Protein AF-G8R2G4-F1 (afdb_monomer_lite)

Organism: Owenweeksia hongkongensis (strain DSM 17368 / CIP 108786 / JCM 12287 / NRRL B-23963 / UST20020801) (NCBI:txid926562)

Foldseek 3Di:
DVLVVVVVPDDPVVVLVVLLVCLLPPLLDQCLSQLVVLVVDPCSVVSLVVSLVSSLVSLVNLLQQLLVQLVPPVSVVVCCVPPVVVLVCCVVCVLVVLLCCLQDSHNNSVSSSSCSNSCPPPVSSSVSNCSNSVNSVVSSVVVVVVD

InterPro domains:
  IPR032816 VTT domain [PF09335] (33-144)
  IPR051311 DedA domain-containing protein [PTHR42709] (7-145)

Radius of gyration: 16.68 Å; chains: 1; bounding box: 41×30×48 Å

Secondary structure (DSSP, 8-state):
-HHHHHHTTS-HHHHHHHHHHHHHHT--S-HHHHHHHHTTSSSHHHHHHHHHHHHHHHHHHHHHHHHHHHHSHHHHHHHHHHSHHHHHHHHHHHHHHHHHHHHSSS-HHHHHHHHHHTT--HHHHHHHHTHHHHHHHHHHHHHHHH-

Structure (mmCIF, N/CA/C/O backbone):
data_AF-G8R2G4-F1
#
_entry.id   AF-G8R2G4-F1
#
loop_
_atom_site.group_PDB
_atom_site.id
_atom_site.type_symbol
_atom_site.label_atom_id
_atom_site.label_alt_id
_atom_site.label_comp_id
_atom_site.label_asym_id
_atom_site.label_entity_id
_atom_site.label_seq_id
_atom_site.pdbx_PDB_ins_code
_atom_site.Cartn_x
_atom_site.Cartn_y
_atom_site.Cartn_z
_atom_site.occupancy
_atom_site.B_iso_or_equiv
_atom_site.auth_seq_id
_atom_site.auth_comp_id
_atom_site.auth_asym_id
_atom_site.auth_atom_id
_atom_site.pdbx_PDB_model_num
ATOM 1 N N . MET A 1 1 ? 24.972 -7.034 -9.307 1.00 47.72 1 MET A N 1
ATOM 2 C CA . MET A 1 1 ? 25.684 -8.315 -9.538 1.00 47.72 1 MET A CA 1
ATOM 3 C C . MET A 1 1 ? 25.051 -9.497 -8.797 1.00 47.72 1 MET A C 1
ATOM 5 O O . MET A 1 1 ? 24.815 -10.505 -9.439 1.00 47.72 1 MET A O 1
ATOM 9 N N . MET A 1 2 ? 24.723 -9.410 -7.496 1.00 43.47 2 MET A N 1
ATOM 10 C CA . MET A 1 2 ? 24.032 -10.513 -6.786 1.00 43.47 2 MET A CA 1
ATOM 11 C C . MET A 1 2 ? 22.518 -10.596 -7.085 1.00 43.47 2 MET A C 1
ATOM 13 O O . MET A 1 2 ? 21.934 -11.670 -7.015 1.00 43.47 2 MET A O 1
ATOM 17 N N . GLU A 1 3 ? 21.894 -9.478 -7.471 1.00 50.91 3 GLU A N 1
ATOM 18 C CA . GLU A 1 3 ? 20.448 -9.385 -7.729 1.00 50.91 3 GLU A CA 1
ATOM 19 C C . GLU A 1 3 ? 20.024 -10.012 -9.069 1.00 50.91 3 GLU A C 1
ATOM 21 O O . GLU A 1 3 ? 19.048 -10.754 -9.116 1.00 50.91 3 GLU A O 1
ATOM 26 N N . GLU A 1 4 ? 20.794 -9.815 -10.145 1.00 52.09 4 GLU A N 1
ATOM 27 C CA . GLU A 1 4 ? 20.528 -10.438 -11.456 1.00 52.09 4 GLU A CA 1
ATOM 28 C C . GLU A 1 4 ? 20.604 -11.972 -11.418 1.00 52.09 4 GLU A C 1
ATOM 30 O O . GLU A 1 4 ? 19.901 -12.639 -12.173 1.00 52.09 4 GLU A O 1
ATOM 35 N N . LEU A 1 5 ? 21.405 -12.538 -10.506 1.00 53.16 5 LEU A N 1
ATOM 36 C CA . LEU A 1 5 ? 21.564 -13.986 -10.346 1.00 53.16 5 LEU A CA 1
ATOM 37 C C . LEU A 1 5 ? 20.332 -14.654 -9.706 1.00 53.16 5 LEU A C 1
ATOM 39 O O . LEU A 1 5 ? 20.060 -15.824 -9.954 1.00 53.16 5 LEU A O 1
ATOM 43 N N . ILE A 1 6 ? 19.580 -13.922 -8.877 1.00 59.06 6 ILE A N 1
ATOM 44 C CA . ILE A 1 6 ? 18.365 -14.436 -8.225 1.00 59.06 6 ILE A CA 1
ATOM 45 C C . ILE A 1 6 ? 17.198 -14.433 -9.219 1.00 59.06 6 ILE A C 1
ATOM 47 O O . ILE A 1 6 ? 16.425 -15.389 -9.283 1.00 59.06 6 ILE A O 1
ATOM 51 N N . PHE A 1 7 ? 17.080 -13.377 -10.028 1.00 56.66 7 PHE A N 1
ATOM 52 C CA . PHE A 1 7 ? 15.974 -13.220 -10.974 1.00 56.66 7 PHE A CA 1
ATOM 53 C C . PHE A 1 7 ? 16.128 -14.038 -12.263 1.00 56.66 7 PHE A C 1
ATOM 55 O O . PHE A 1 7 ? 15.130 -14.273 -12.939 1.00 56.66 7 PHE A O 1
ATOM 62 N N . SER A 1 8 ? 17.334 -14.505 -12.600 1.00 57.12 8 SER A N 1
ATOM 63 C CA . SER A 1 8 ? 17.581 -15.324 -13.797 1.00 57.12 8 SER A CA 1
ATOM 64 C C . SER A 1 8 ? 17.136 -16.786 -13.658 1.00 57.12 8 SER A C 1
ATOM 66 O O . SER A 1 8 ? 16.881 -17.444 -14.665 1.00 57.12 8 SER A O 1
ATOM 68 N N . HIS A 1 9 ? 17.015 -17.297 -12.427 1.00 61.81 9 HIS A N 1
ATOM 69 C CA . HIS A 1 9 ? 16.666 -18.698 -12.153 1.00 61.81 9 HIS A CA 1
ATOM 70 C C . HIS A 1 9 ? 15.243 -18.904 -11.616 1.00 61.81 9 HIS A C 1
ATOM 72 O O . HIS A 1 9 ? 14.779 -20.043 -11.541 1.00 61.81 9 HIS A O 1
ATOM 78 N N . LEU A 1 10 ? 14.535 -17.832 -11.249 1.00 67.88 10 LEU A N 1
ATOM 79 C CA . LEU A 1 10 ? 13.171 -17.916 -10.728 1.00 67.88 10 LEU A CA 1
ATOM 80 C C . LEU A 1 10 ? 12.153 -17.641 -11.839 1.00 67.88 10 LEU A C 1
ATOM 82 O O . LEU A 1 10 ? 12.310 -16.689 -12.603 1.00 67.88 10 LEU A O 1
ATOM 86 N N . PRO A 1 11 ? 11.068 -18.425 -11.931 1.00 78.31 11 PRO A N 1
ATOM 87 C CA . PRO A 1 11 ? 10.045 -18.162 -12.923 1.00 78.31 11 PRO A CA 1
ATOM 88 C C . PRO A 1 11 ? 9.279 -16.873 -12.580 1.00 78.31 11 PRO A C 1
ATOM 90 O O . PRO A 1 11 ? 8.961 -16.611 -11.420 1.00 78.31 11 PRO A O 1
ATOM 93 N N . ASN A 1 12 ? 8.931 -16.081 -13.598 1.00 76.38 12 ASN A N 1
ATOM 94 C CA . ASN A 1 12 ? 8.344 -14.738 -13.449 1.00 76.38 12 ASN A CA 1
ATOM 95 C C . ASN A 1 12 ? 7.121 -14.675 -12.511 1.00 76.38 12 ASN A C 1
ATOM 97 O O . ASN A 1 12 ? 6.953 -13.709 -11.770 1.00 76.38 12 ASN A O 1
ATOM 101 N N . TRP A 1 13 ? 6.275 -15.711 -12.503 1.00 75.00 13 TRP A N 1
ATOM 102 C CA . TRP A 1 13 ? 5.102 -15.787 -11.623 1.00 75.00 13 TRP A CA 1
ATOM 103 C C . TRP A 1 13 ? 5.472 -15.892 -10.140 1.00 75.00 13 TRP A C 1
ATOM 105 O O . TRP A 1 13 ? 4.751 -15.373 -9.291 1.00 75.00 13 TRP A O 1
ATOM 115 N N . LEU A 1 14 ? 6.607 -16.515 -9.821 1.00 77.19 14 LEU A N 1
ATOM 116 C CA . LEU A 1 14 ? 7.094 -16.656 -8.455 1.00 77.19 14 LEU A CA 1
ATOM 117 C C . LEU A 1 14 ? 7.638 -15.323 -7.931 1.00 77.19 14 LEU A C 1
ATOM 119 O O . LEU A 1 14 ? 7.407 -15.001 -6.774 1.00 77.19 14 LEU A O 1
ATOM 123 N N . ILE A 1 15 ? 8.271 -14.515 -8.787 1.00 76.75 15 ILE A N 1
ATOM 124 C CA . ILE A 1 15 ? 8.745 -13.159 -8.449 1.00 76.75 15 ILE A CA 1
ATOM 125 C C . ILE A 1 15 ? 7.557 -12.235 -8.142 1.00 76.75 15 ILE A C 1
ATOM 127 O O . ILE A 1 15 ? 7.548 -11.517 -7.143 1.00 76.75 15 ILE A O 1
ATOM 131 N N . VAL A 1 16 ? 6.505 -12.284 -8.962 1.00 73.62 16 VAL A N 1
ATOM 132 C CA . VAL A 1 16 ? 5.272 -11.532 -8.677 1.00 73.62 16 VAL A CA 1
ATOM 133 C C . VAL A 1 16 ? 4.572 -12.081 -7.429 1.00 73.62 16 VAL A C 1
ATOM 135 O O . VAL A 1 16 ? 4.040 -11.307 -6.633 1.00 73.62 16 VAL A O 1
ATOM 138 N N . GLY A 1 17 ? 4.604 -13.399 -7.221 1.00 75.56 17 GLY A N 1
ATOM 139 C CA . GLY A 1 17 ? 4.050 -14.058 -6.041 1.00 75.56 17 GLY A CA 1
ATOM 140 C C . GLY A 1 17 ? 4.760 -13.674 -4.741 1.00 75.56 17 GLY A C 1
ATOM 141 O O . GLY A 1 17 ? 4.094 -13.421 -3.741 1.00 75.56 17 GLY A O 1
ATOM 142 N N . THR A 1 18 ? 6.088 -13.565 -4.736 1.00 73.31 18 THR A N 1
ATOM 143 C CA . THR A 1 18 ? 6.858 -13.150 -3.552 1.00 73.31 18 THR A CA 1
ATOM 144 C C . THR A 1 18 ? 6.625 -11.680 -3.220 1.00 73.31 18 THR A C 1
ATOM 146 O O . THR A 1 18 ? 6.441 -11.364 -2.042 1.00 73.31 18 THR A O 1
ATOM 149 N N . LEU A 1 19 ? 6.528 -10.797 -4.225 1.00 77.31 19 LEU A N 1
ATOM 150 C CA . LEU A 1 19 ? 6.058 -9.421 -4.025 1.00 77.31 19 LEU A CA 1
ATOM 151 C C . LEU A 1 19 ? 4.658 -9.418 -3.414 1.00 77.31 19 LEU A C 1
ATOM 153 O O . LEU A 1 19 ? 4.443 -8.756 -2.406 1.00 77.31 19 LEU A O 1
ATOM 157 N N . PHE A 1 20 ? 3.721 -10.170 -3.989 1.00 74.50 20 PHE A N 1
ATOM 158 C CA . PHE A 1 20 ? 2.339 -10.209 -3.520 1.00 74.50 20 PHE A CA 1
ATOM 159 C C . PHE A 1 20 ? 2.231 -10.701 -2.073 1.00 74.50 20 PHE A C 1
ATOM 161 O O . PHE A 1 20 ? 1.558 -10.078 -1.256 1.00 74.50 20 PHE A O 1
ATOM 168 N N . ILE A 1 21 ? 2.929 -11.785 -1.729 1.00 73.31 21 ILE A N 1
ATOM 169 C CA . ILE A 1 21 ? 2.961 -12.329 -0.367 1.00 73.31 21 ILE A CA 1
ATOM 170 C C . ILE A 1 21 ? 3.612 -11.318 0.581 1.00 73.31 21 ILE A C 1
ATOM 172 O O . ILE A 1 21 ? 3.047 -11.017 1.630 1.00 73.31 21 ILE A O 1
ATOM 176 N N . SER A 1 22 ? 4.750 -10.729 0.208 1.00 71.62 22 SER A N 1
ATOM 177 C CA . SER A 1 22 ? 5.375 -9.673 1.009 1.00 71.62 22 SER A CA 1
ATOM 178 C C . SER A 1 22 ? 4.415 -8.501 1.222 1.00 71.62 22 SER A C 1
ATOM 180 O O . SER A 1 22 ? 4.245 -8.034 2.345 1.00 71.62 22 SER A O 1
ATOM 182 N N . GLU A 1 23 ? 3.718 -8.064 0.179 1.00 72.06 23 GLU A N 1
ATOM 183 C CA . GLU A 1 23 ? 2.705 -7.012 0.246 1.00 72.06 23 GLU A CA 1
ATOM 184 C C . GLU A 1 23 ? 1.465 -7.401 1.047 1.00 72.06 23 GLU A C 1
ATOM 186 O O . GLU A 1 23 ? 0.792 -6.523 1.563 1.00 72.06 23 GLU A O 1
ATOM 191 N N . CYS A 1 24 ? 1.146 -8.678 1.221 1.00 65.62 24 CYS A N 1
ATOM 192 C CA . CYS A 1 24 ? 0.044 -9.087 2.092 1.00 65.62 24 CYS A CA 1
ATOM 193 C C . CYS A 1 24 ? 0.443 -9.096 3.577 1.00 65.62 24 CYS A C 1
ATOM 195 O O . CYS A 1 24 ? -0.399 -8.825 4.428 1.00 65.62 24 CYS A O 1
ATOM 197 N N . PHE A 1 25 ? 1.706 -9.399 3.903 1.00 61.47 25 PHE A N 1
ATOM 198 C CA . PHE A 1 25 ? 2.123 -9.646 5.291 1.00 61.47 25 PHE A CA 1
ATOM 199 C C . PHE A 1 25 ? 2.991 -8.547 5.909 1.00 61.47 25 PHE A C 1
ATOM 201 O O . PHE A 1 25 ? 2.821 -8.234 7.086 1.00 61.47 25 PHE A O 1
ATOM 208 N N . THR A 1 26 ? 3.934 -7.975 5.162 1.00 61.34 26 THR A N 1
ATOM 209 C CA . THR A 1 26 ? 4.995 -7.138 5.745 1.00 61.34 26 THR A CA 1
ATOM 210 C C . THR A 1 26 ? 5.156 -5.788 5.054 1.00 61.34 26 THR A C 1
ATOM 212 O O . THR A 1 26 ? 5.420 -4.794 5.727 1.00 61.34 26 THR A O 1
ATOM 215 N N . GLY A 1 27 ? 4.991 -5.716 3.732 1.00 63.72 27 GLY A N 1
ATOM 216 C CA . GLY A 1 27 ? 5.313 -4.526 2.940 1.00 63.72 27 GLY A CA 1
ATOM 217 C C . GLY A 1 27 ? 6.787 -4.108 3.049 1.00 63.72 27 GLY A C 1
ATOM 218 O O . GLY A 1 27 ? 7.094 -2.944 2.820 1.00 63.72 27 GLY A O 1
ATOM 219 N N . ILE A 1 28 ? 7.675 -5.026 3.462 1.00 63.06 28 ILE A N 1
ATOM 220 C CA . ILE A 1 28 ? 9.093 -4.734 3.733 1.00 63.06 28 ILE A CA 1
ATOM 221 C C . ILE A 1 28 ? 9.926 -4.777 2.451 1.00 63.06 28 ILE A C 1
ATOM 223 O O . ILE A 1 28 ? 10.901 -4.036 2.351 1.00 63.06 28 ILE A O 1
ATOM 227 N N . LEU A 1 29 ? 9.571 -5.623 1.474 1.00 67.75 29 LEU A N 1
ATOM 228 C CA . LEU A 1 29 ? 10.353 -5.685 0.240 1.00 67.75 29 LEU A CA 1
ATOM 229 C C . LEU A 1 29 ? 10.260 -4.354 -0.524 1.00 67.75 29 LEU A C 1
ATOM 231 O O . LEU A 1 29 ? 9.147 -3.949 -0.878 1.00 67.75 29 LEU A O 1
ATOM 235 N N . PRO A 1 30 ? 11.399 -3.700 -0.822 1.00 69.00 30 PRO A N 1
ATOM 236 C CA . PRO A 1 30 ? 11.401 -2.462 -1.580 1.00 69.00 30 PRO A CA 1
ATOM 237 C C . PRO A 1 30 ? 10.827 -2.714 -2.983 1.00 69.00 30 PRO A C 1
ATOM 239 O O . PRO A 1 30 ? 11.357 -3.555 -3.717 1.00 69.00 30 PRO A O 1
ATOM 242 N N . PRO A 1 31 ? 9.765 -2.000 -3.396 1.00 71.81 31 PRO A N 1
ATOM 243 C CA . PRO A 1 31 ? 9.215 -2.122 -4.746 1.00 71.81 31 PRO A CA 1
ATOM 244 C C . PRO A 1 31 ? 10.232 -1.722 -5.829 1.00 71.81 31 PRO A C 1
ATOM 246 O O . PRO A 1 31 ? 10.094 -2.131 -6.980 1.00 71.81 31 PRO A O 1
ATOM 249 N N . ASP A 1 32 ? 11.282 -0.992 -5.451 1.00 76.19 32 ASP A N 1
ATOM 250 C CA . ASP A 1 32 ? 12.410 -0.576 -6.285 1.00 76.19 32 ASP A CA 1
ATOM 251 C C . ASP A 1 32 ? 13.074 -1.753 -7.016 1.00 76.19 32 ASP A C 1
ATOM 253 O O . ASP A 1 32 ? 13.290 -1.686 -8.226 1.00 76.19 32 ASP A O 1
ATOM 257 N N . MET A 1 33 ? 13.306 -2.874 -6.320 1.00 79.94 33 MET A N 1
ATOM 258 C CA . MET A 1 33 ? 13.945 -4.060 -6.909 1.00 79.94 33 MET A CA 1
ATOM 259 C C . MET A 1 33 ? 13.105 -4.654 -8.047 1.00 79.94 33 MET A C 1
ATOM 261 O O . MET A 1 33 ? 13.626 -5.055 -9.087 1.00 79.94 33 MET A O 1
ATOM 265 N N . PHE A 1 34 ? 11.783 -4.672 -7.879 1.00 81.44 34 PHE A N 1
ATOM 266 C CA . PHE A 1 34 ? 10.866 -5.220 -8.878 1.00 81.44 34 PHE A CA 1
ATOM 267 C C . PHE A 1 34 ? 10.681 -4.287 -10.074 1.00 81.44 34 PHE A C 1
ATOM 269 O O . PHE A 1 34 ? 10.491 -4.755 -11.195 1.00 81.44 34 PHE A O 1
ATOM 276 N N . ILE A 1 35 ? 10.762 -2.974 -9.858 1.00 84.38 35 ILE A N 1
ATOM 277 C CA . ILE A 1 35 ? 10.707 -1.974 -10.931 1.00 84.38 35 ILE A CA 1
ATOM 278 C C . ILE A 1 35 ? 11.976 -2.029 -11.794 1.00 84.38 35 ILE A C 1
ATOM 280 O O . ILE A 1 35 ? 11.883 -1.938 -13.023 1.00 84.38 35 ILE A O 1
ATOM 284 N N . LEU A 1 36 ? 13.146 -2.227 -11.179 1.00 84.75 36 LEU A N 1
ATOM 285 C CA . LEU A 1 36 ? 14.399 -2.461 -11.902 1.00 84.75 36 LEU A CA 1
ATOM 286 C C . LEU A 1 36 ? 14.343 -3.768 -12.698 1.00 84.75 36 LEU A C 1
ATOM 288 O O . LEU A 1 36 ? 14.659 -3.772 -13.886 1.00 84.75 36 LEU A O 1
ATOM 292 N N . TRP A 1 37 ? 13.843 -4.850 -12.096 1.00 83.81 37 TRP A N 1
ATOM 293 C CA . TRP A 1 37 ? 13.601 -6.111 -12.803 1.00 83.81 37 TRP A CA 1
ATOM 294 C C . TRP A 1 37 ? 12.649 -5.936 -13.997 1.00 83.81 37 TRP 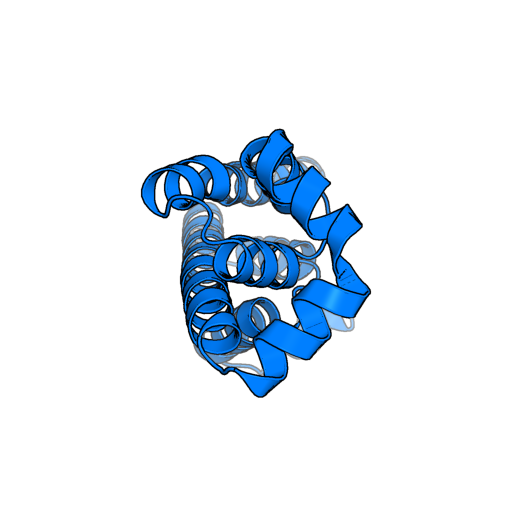A C 1
ATOM 296 O O . TRP A 1 37 ? 12.912 -6.459 -15.079 1.00 83.81 37 TRP A O 1
ATOM 306 N N . ALA A 1 38 ? 11.593 -5.128 -13.858 1.00 85.69 38 ALA A N 1
ATOM 307 C CA . ALA A 1 38 ? 10.660 -4.836 -14.946 1.00 85.69 38 ALA A CA 1
ATOM 308 C C . ALA A 1 38 ? 11.337 -4.191 -16.174 1.00 85.69 38 ALA A C 1
ATOM 310 O O . ALA A 1 38 ? 10.875 -4.414 -17.294 1.00 85.69 38 ALA A O 1
ATOM 311 N N . LYS A 1 39 ? 12.460 -3.473 -15.997 1.00 85.69 39 LYS A N 1
ATOM 312 C CA . LYS A 1 39 ? 13.247 -2.870 -17.093 1.00 85.69 39 LYS A CA 1
ATOM 313 C C . LYS A 1 39 ? 13.797 -3.909 -18.078 1.00 85.69 39 LYS A C 1
ATOM 315 O O . LYS A 1 39 ? 14.024 -3.586 -19.237 1.00 85.69 39 LYS A O 1
ATOM 320 N N . THR A 1 40 ? 13.990 -5.154 -17.639 1.00 84.38 40 THR A N 1
ATOM 321 C CA . THR A 1 40 ? 14.544 -6.241 -18.470 1.00 84.38 40 THR A CA 1
ATOM 322 C C . THR A 1 40 ? 13.570 -6.754 -19.539 1.00 84.38 40 THR A C 1
ATOM 324 O O . THR A 1 40 ? 13.971 -7.465 -20.461 1.00 84.38 40 THR A O 1
ATOM 327 N N . PHE A 1 41 ? 12.287 -6.390 -19.453 1.00 85.69 41 PHE A N 1
ATOM 328 C CA . PHE A 1 41 ? 11.251 -6.834 -20.383 1.00 85.69 41 PHE A CA 1
ATOM 329 C C . PHE A 1 41 ? 11.090 -5.890 -21.578 1.00 85.69 41 PHE A C 1
ATOM 331 O O . PHE A 1 41 ? 11.295 -4.685 -21.485 1.00 85.69 41 PHE A O 1
ATOM 338 N N . LYS A 1 42 ? 10.580 -6.432 -22.693 1.00 85.75 42 LYS A N 1
ATOM 339 C CA . LYS A 1 42 ? 10.257 -5.668 -23.915 1.00 85.75 42 LYS A CA 1
ATOM 340 C C . LYS A 1 42 ? 9.257 -4.523 -23.679 1.00 85.75 42 LYS A C 1
ATOM 342 O O . LYS A 1 42 ? 9.293 -3.518 -24.381 1.00 85.75 42 LYS A O 1
ATOM 347 N N . HIS A 1 43 ? 8.360 -4.678 -22.702 1.00 87.31 43 HIS A N 1
ATOM 348 C CA . HIS A 1 43 ? 7.344 -3.687 -22.334 1.00 87.31 43 HIS A CA 1
ATOM 349 C C . HIS A 1 43 ? 7.391 -3.406 -20.820 1.00 87.31 43 HIS A C 1
ATOM 351 O O . HIS A 1 43 ? 6.552 -3.915 -20.073 1.00 87.31 43 HIS A O 1
ATOM 357 N N . PRO A 1 44 ? 8.357 -2.604 -20.341 1.00 87.81 44 PRO A N 1
ATOM 358 C CA . PRO A 1 44 ? 8.648 -2.480 -18.912 1.00 87.81 44 PRO A CA 1
ATOM 359 C C . PRO A 1 44 ? 7.521 -1.787 -18.129 1.00 87.81 44 PRO A C 1
ATOM 361 O O . PRO A 1 44 ? 7.130 -2.246 -17.058 1.00 87.81 44 PRO A O 1
ATOM 364 N N . TYR A 1 45 ? 6.892 -0.754 -18.701 1.00 89.38 45 TYR A N 1
ATOM 365 C CA . TYR A 1 45 ? 5.750 -0.069 -18.079 1.00 89.38 45 TYR A CA 1
ATOM 366 C C . TYR A 1 45 ? 4.521 -0.971 -17.889 1.00 89.38 45 TYR A C 1
ATOM 368 O O . TYR A 1 45 ? 3.769 -0.789 -16.933 1.00 89.38 45 TYR A O 1
ATOM 376 N N . LEU A 1 46 ? 4.325 -1.966 -18.762 1.00 89.69 46 LEU A N 1
ATOM 377 C CA . LEU A 1 46 ? 3.249 -2.950 -18.612 1.00 89.69 46 LEU A CA 1
ATOM 378 C C . LEU A 1 46 ? 3.518 -3.856 -17.406 1.00 89.69 46 LEU A C 1
ATOM 380 O O . LEU A 1 46 ? 2.613 -4.125 -16.619 1.00 89.69 46 LEU A O 1
ATOM 384 N N . VAL A 1 47 ? 4.769 -4.279 -17.211 1.00 88.00 47 VAL A N 1
ATOM 385 C CA . VAL A 1 47 ? 5.162 -5.073 -16.039 1.00 88.00 47 VAL A CA 1
ATOM 386 C C . VAL A 1 47 ? 5.025 -4.249 -14.755 1.00 88.00 47 VAL A C 1
ATOM 388 O O . VAL A 1 47 ? 4.465 -4.744 -13.780 1.00 88.00 47 VAL A O 1
ATOM 391 N N . VAL A 1 48 ? 5.424 -2.972 -14.762 1.00 90.56 48 VAL A N 1
ATOM 392 C CA . VAL A 1 48 ? 5.210 -2.046 -13.630 1.00 90.56 48 VAL A CA 1
ATOM 393 C C . VAL A 1 48 ? 3.725 -1.899 -13.300 1.00 90.56 48 VAL A C 1
ATOM 395 O O . VAL A 1 48 ? 3.360 -1.919 -12.125 1.00 90.56 48 VAL A O 1
ATOM 398 N N . PHE A 1 49 ? 2.855 -1.814 -14.309 1.00 92.44 49 PHE A N 1
ATOM 399 C CA . PHE A 1 49 ? 1.409 -1.791 -14.098 1.00 92.44 49 PHE A CA 1
ATOM 400 C C . PHE A 1 49 ? 0.904 -3.066 -13.411 1.00 92.44 49 PHE A C 1
ATOM 402 O O . PHE A 1 49 ? 0.141 -2.976 -12.451 1.00 92.44 49 PHE A O 1
ATOM 409 N N . ILE A 1 50 ? 1.356 -4.246 -13.852 1.00 89.75 50 ILE A N 1
ATOM 410 C CA . ILE A 1 50 ? 1.000 -5.531 -13.224 1.00 89.75 50 ILE A CA 1
ATOM 411 C C . ILE A 1 50 ? 1.484 -5.579 -11.769 1.00 89.75 50 ILE A C 1
ATOM 413 O O . ILE A 1 50 ? 0.736 -6.002 -10.887 1.00 89.75 50 ILE A O 1
ATOM 417 N N . LEU A 1 51 ? 2.708 -5.119 -11.499 1.00 89.25 51 LEU A N 1
ATOM 418 C CA . LEU A 1 51 ? 3.263 -5.052 -10.145 1.00 89.25 51 LEU A CA 1
ATOM 419 C C . LEU A 1 51 ? 2.449 -4.106 -9.252 1.00 89.25 51 LEU A C 1
ATOM 421 O O . LEU A 1 51 ? 2.073 -4.483 -8.142 1.00 89.25 51 LEU A O 1
ATOM 425 N N . ALA A 1 52 ? 2.119 -2.912 -9.748 1.00 91.38 52 ALA A N 1
ATOM 426 C CA . ALA A 1 52 ? 1.287 -1.946 -9.036 1.00 91.38 52 ALA A CA 1
ATOM 427 C C . ALA A 1 52 ? -0.119 -2.502 -8.763 1.00 91.38 52 ALA A C 1
ATOM 429 O O . ALA A 1 52 ? -0.630 -2.364 -7.652 1.00 91.38 52 ALA A O 1
ATOM 430 N N . LEU A 1 53 ? -0.719 -3.188 -9.740 1.00 91.81 53 LEU A N 1
ATOM 431 C CA . LEU A 1 53 ? -2.027 -3.825 -9.603 1.00 91.81 53 LEU A CA 1
ATOM 432 C C . LEU A 1 53 ? -2.004 -4.953 -8.564 1.00 91.81 53 LEU A C 1
ATOM 434 O O . LEU A 1 53 ? -2.873 -5.004 -7.697 1.00 91.81 53 LEU A O 1
ATOM 438 N N . SER A 1 54 ? -0.988 -5.816 -8.604 1.00 89.19 54 SER A N 1
ATOM 439 C CA . SER A 1 54 ? -0.768 -6.869 -7.604 1.00 89.19 54 SER A CA 1
ATOM 440 C C . SER A 1 54 ? -0.661 -6.275 -6.194 1.00 89.19 54 SER A C 1
ATOM 442 O O . SER A 1 54 ? -1.342 -6.703 -5.262 1.00 89.19 54 SER A O 1
ATOM 444 N N . SER A 1 55 ? 0.118 -5.203 -6.063 1.00 89.56 55 SER A N 1
ATOM 445 C CA . SER A 1 55 ? 0.321 -4.463 -4.820 1.00 89.56 55 SER A CA 1
ATOM 446 C C . SER A 1 55 ? -0.957 -3.776 -4.305 1.00 89.56 55 SER A C 1
ATOM 448 O O . SER A 1 55 ? -1.211 -3.725 -3.098 1.00 89.56 55 SER A O 1
ATOM 450 N N . TYR A 1 56 ? -1.792 -3.267 -5.213 1.00 91.62 56 TYR A N 1
ATOM 451 C CA . TYR A 1 56 ? -3.102 -2.690 -4.906 1.00 91.62 56 TYR A CA 1
ATOM 452 C C . TYR A 1 56 ? -4.086 -3.754 -4.401 1.00 91.62 56 TYR A C 1
ATOM 454 O O . TYR A 1 56 ? -4.734 -3.561 -3.371 1.00 91.62 56 TYR A O 1
ATOM 462 N N . ILE A 1 57 ? -4.142 -4.911 -5.068 1.00 92.06 57 ILE A N 1
ATOM 463 C CA . ILE A 1 57 ? -4.972 -6.051 -4.653 1.00 92.06 57 ILE A CA 1
ATOM 464 C C . ILE A 1 57 ? -4.518 -6.580 -3.287 1.00 92.06 57 ILE A C 1
ATOM 466 O O . ILE A 1 57 ? -5.363 -6.834 -2.429 1.00 92.06 57 ILE A O 1
ATOM 470 N N . GLY A 1 58 ? -3.207 -6.681 -3.045 1.00 89.94 58 GLY A N 1
ATOM 471 C CA . GLY A 1 58 ? -2.662 -7.045 -1.732 1.00 89.94 58 GLY A CA 1
ATOM 472 C C . GLY A 1 58 ? -3.160 -6.112 -0.623 1.00 89.94 58 GLY A C 1
ATOM 473 O O . GLY A 1 58 ? -3.605 -6.572 0.424 1.00 89.94 58 GLY A O 1
ATOM 474 N N . GLY A 1 59 ? -3.221 -4.807 -0.898 1.00 91.62 59 GLY A N 1
ATOM 475 C CA . GLY A 1 59 ? -3.847 -3.819 -0.017 1.00 91.62 59 GLY A CA 1
ATOM 476 C C . GLY A 1 59 ? -5.309 -4.099 0.315 1.00 91.62 59 GLY A C 1
ATOM 477 O O . GLY A 1 59 ? -5.695 -4.078 1.483 1.00 91.62 59 GLY A O 1
ATOM 478 N N . ILE A 1 60 ? -6.123 -4.394 -0.702 1.00 93.62 60 ILE A N 1
ATOM 479 C CA . ILE A 1 60 ? -7.547 -4.732 -0.538 1.00 93.62 60 ILE A CA 1
ATOM 480 C C . ILE A 1 60 ? -7.715 -5.975 0.343 1.00 93.62 60 ILE A C 1
ATOM 482 O O . ILE A 1 60 ? -8.583 -6.011 1.224 1.00 93.62 60 ILE A O 1
ATOM 486 N N . VAL A 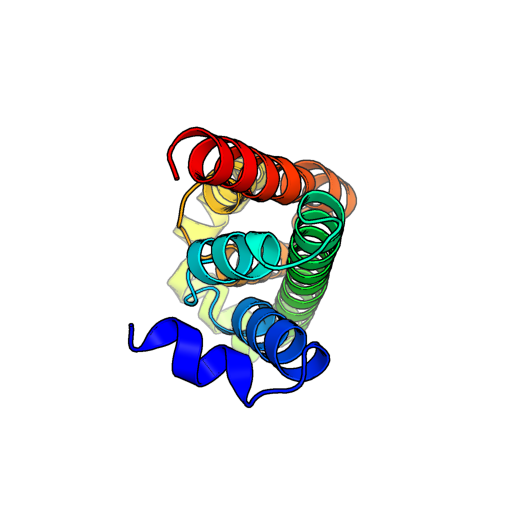1 61 ? -6.872 -6.988 0.130 1.00 92.81 61 VAL A N 1
ATOM 487 C CA . VAL A 1 61 ? -6.846 -8.200 0.956 1.00 92.81 61 VAL A CA 1
ATOM 488 C C . VAL A 1 61 ? -6.491 -7.842 2.400 1.00 92.81 61 VAL A C 1
ATOM 490 O O . VAL A 1 61 ? -7.231 -8.216 3.310 1.00 92.81 61 VAL A O 1
ATOM 493 N N . SER A 1 62 ? -5.442 -7.048 2.619 1.00 92.69 62 SER A N 1
ATOM 494 C CA . SER A 1 62 ? -5.034 -6.575 3.948 1.00 92.69 62 SER A CA 1
ATOM 495 C C . SER A 1 62 ? -6.116 -5.754 4.651 1.00 92.69 62 SER A C 1
ATOM 497 O O . SER A 1 62 ? -6.370 -5.967 5.837 1.00 92.69 62 SER A O 1
ATOM 499 N N . TRP A 1 63 ? -6.816 -4.873 3.932 1.00 94.31 63 TRP A N 1
ATOM 500 C CA . TRP A 1 63 ? -7.967 -4.134 4.459 1.00 94.31 63 TRP A CA 1
ATOM 501 C C . TRP A 1 63 ? -9.070 -5.089 4.926 1.00 94.31 63 TRP A C 1
ATOM 503 O O . TRP A 1 63 ? -9.535 -5.005 6.062 1.00 94.31 63 TRP A O 1
ATOM 513 N N . THR A 1 64 ? -9.407 -6.081 4.102 1.00 92.88 64 THR A N 1
ATOM 514 C CA . THR A 1 64 ? -10.428 -7.088 4.433 1.00 92.88 64 THR A CA 1
ATOM 515 C C . THR A 1 64 ? -10.022 -7.931 5.645 1.00 92.88 64 THR A C 1
ATOM 517 O O . THR A 1 64 ? -10.851 -8.230 6.510 1.00 92.88 64 THR A O 1
ATOM 520 N N . ILE A 1 65 ? -8.744 -8.313 5.734 1.00 92.00 65 ILE A N 1
ATOM 521 C CA . ILE A 1 65 ? -8.185 -9.018 6.893 1.00 92.00 65 ILE A CA 1
ATOM 522 C C . ILE A 1 65 ? -8.319 -8.149 8.146 1.00 92.00 65 ILE A C 1
ATOM 524 O O . ILE A 1 65 ? -8.784 -8.647 9.169 1.00 92.00 65 ILE A O 1
ATOM 528 N N . GLY A 1 66 ? -7.984 -6.860 8.069 1.00 92.19 66 GLY A N 1
ATOM 529 C CA . GLY A 1 66 ? -8.120 -5.911 9.174 1.00 92.19 66 GLY A CA 1
ATOM 530 C C . GLY A 1 66 ? -9.538 -5.836 9.732 1.00 92.19 66 GLY A C 1
ATOM 531 O O . GLY A 1 66 ? -9.731 -5.981 10.942 1.00 92.19 66 GLY A O 1
ATOM 532 N N . THR A 1 67 ? -10.537 -5.712 8.858 1.00 92.69 67 THR A N 1
ATOM 533 C CA . THR A 1 67 ? -11.954 -5.709 9.254 1.00 92.69 67 THR A CA 1
ATOM 534 C C . THR A 1 67 ? -12.346 -7.026 9.928 1.00 92.69 67 THR A C 1
ATOM 536 O O . THR A 1 67 ? -12.919 -7.034 11.019 1.00 92.69 67 THR A O 1
ATOM 539 N N . ARG A 1 68 ? -11.969 -8.174 9.345 1.00 92.19 68 ARG A N 1
ATOM 540 C CA . ARG A 1 68 ? -12.250 -9.499 9.935 1.00 92.19 68 ARG A CA 1
ATOM 541 C C . ARG A 1 68 ? -11.570 -9.700 11.289 1.00 92.19 68 ARG A C 1
ATOM 543 O O . ARG A 1 68 ? -12.173 -10.282 12.190 1.00 92.19 68 ARG A O 1
ATOM 550 N N . LEU A 1 69 ? -10.343 -9.210 11.454 1.00 89.56 69 LEU A N 1
ATOM 551 C CA . LEU A 1 69 ? -9.621 -9.267 12.723 1.00 89.56 69 LEU A CA 1
ATOM 552 C C . LEU A 1 69 ? -10.317 -8.430 13.800 1.00 89.56 69 LEU A C 1
ATOM 554 O O . LEU A 1 69 ? -10.438 -8.892 14.934 1.00 89.56 69 LEU A O 1
ATOM 558 N N . HIS A 1 70 ? -10.81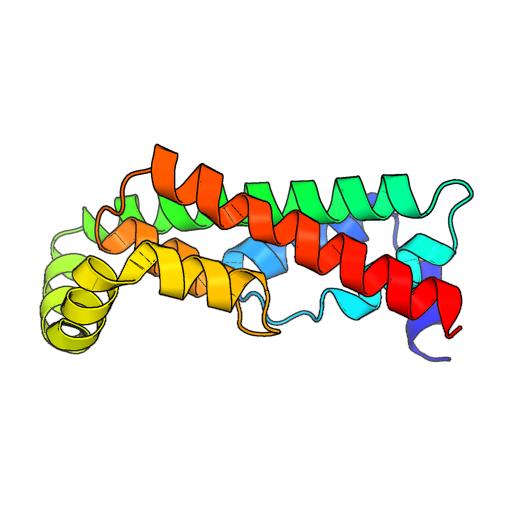9 -7.240 13.462 1.00 90.19 70 HIS A N 1
ATOM 559 C CA . HIS A 1 70 ? -11.517 -6.377 14.424 1.00 90.19 70 HIS A CA 1
ATOM 560 C C . HIS A 1 70 ? -12.894 -6.917 14.839 1.00 90.19 70 HIS A C 1
ATOM 562 O O . HIS A 1 70 ? -13.339 -6.672 15.959 1.00 90.19 70 HIS A O 1
ATOM 568 N N . HIS A 1 71 ? -13.530 -7.767 14.027 1.00 89.69 71 HIS A N 1
ATOM 569 C CA . HIS A 1 71 ? -14.743 -8.487 14.439 1.00 89.69 71 HIS A CA 1
ATOM 570 C C . HIS A 1 71 ? -14.509 -9.506 15.571 1.00 89.69 71 HIS A C 1
ATOM 572 O O . HIS A 1 71 ? -15.444 -9.852 16.303 1.00 89.69 71 HIS A O 1
ATOM 578 N N . LEU A 1 72 ? -13.276 -9.980 15.776 1.00 89.75 72 LEU A N 1
ATOM 579 C CA . LEU A 1 72 ? -12.959 -10.905 16.862 1.00 89.75 72 LEU A CA 1
ATOM 580 C C . LEU A 1 72 ? -12.911 -10.157 18.202 1.00 89.75 72 LEU A C 1
ATOM 582 O O . LEU A 1 72 ? -11.981 -9.402 18.481 1.00 89.75 72 LEU A O 1
ATOM 586 N N . LYS A 1 73 ? -13.867 -10.440 19.100 1.00 86.69 73 LYS A N 1
ATOM 587 C CA . LYS A 1 73 ? -14.010 -9.769 20.415 1.00 86.69 73 LYS A CA 1
ATOM 588 C C . LYS A 1 73 ? -12.720 -9.719 21.253 1.00 86.69 73 LYS A C 1
ATOM 590 O O . LYS A 1 73 ? -12.532 -8.790 22.037 1.00 86.69 73 LYS A O 1
ATOM 595 N N . ARG A 1 74 ? -11.845 -10.728 21.141 1.00 87.62 74 ARG A N 1
ATOM 596 C CA . ARG A 1 74 ? -10.549 -10.764 21.845 1.00 87.62 74 ARG A CA 1
ATOM 597 C C . ARG A 1 74 ? -9.560 -9.755 21.253 1.00 87.62 74 ARG A C 1
ATOM 599 O O . ARG A 1 74 ? -8.961 -9.002 22.012 1.00 87.62 74 ARG A O 1
ATOM 606 N N . VAL A 1 75 ? -9.441 -9.719 19.926 1.00 86.06 75 VAL A N 1
ATOM 607 C CA . VAL A 1 75 ? -8.561 -8.790 19.204 1.00 86.06 75 VAL A CA 1
ATOM 608 C C . VAL A 1 75 ? -9.055 -7.364 19.389 1.00 86.06 75 VAL A C 1
ATOM 610 O O . VAL A 1 75 ? -8.279 -6.520 19.815 1.00 86.06 75 VAL A O 1
ATOM 613 N N . LYS A 1 76 ? -10.355 -7.120 19.196 1.00 88.06 76 LYS A N 1
ATOM 614 C CA . LYS A 1 76 ? -10.970 -5.805 19.394 1.00 88.06 76 LYS A CA 1
ATOM 615 C C . LYS A 1 76 ? -10.633 -5.196 20.752 1.00 88.06 76 LYS A C 1
ATOM 617 O O . LYS A 1 76 ? -10.101 -4.100 20.810 1.00 88.06 76 LYS A O 1
ATOM 622 N N . ARG A 1 77 ? -10.876 -5.928 21.847 1.00 88.44 77 ARG A N 1
ATOM 623 C CA . ARG A 1 77 ? -10.588 -5.432 23.206 1.00 88.44 77 ARG A CA 1
ATOM 624 C C . ARG A 1 77 ? -9.108 -5.127 23.428 1.00 88.44 77 ARG A C 1
ATOM 626 O O . ARG A 1 77 ? -8.789 -4.164 24.113 1.00 88.44 77 ARG A O 1
ATOM 633 N N . TRP A 1 78 ? -8.215 -5.938 22.863 1.00 88.31 78 TRP A N 1
ATOM 634 C CA . TRP A 1 78 ? -6.776 -5.723 22.992 1.00 88.31 78 TRP A CA 1
ATOM 635 C C . TRP A 1 78 ? -6.301 -4.519 22.171 1.00 88.31 78 TRP A C 1
ATOM 637 O O . TRP A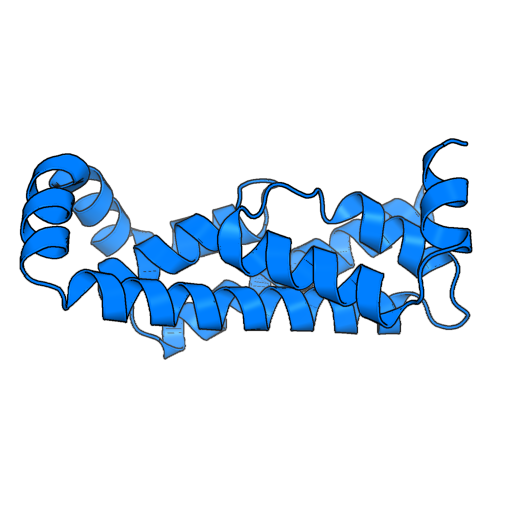 1 78 ? -5.577 -3.669 22.687 1.00 88.31 78 TRP A O 1
ATOM 647 N N . VAL A 1 79 ? -6.741 -4.422 20.915 1.00 86.31 79 VAL A N 1
ATOM 648 C CA . VAL A 1 79 ? -6.344 -3.355 19.991 1.00 86.31 79 VAL A CA 1
ATOM 649 C C . VAL A 1 79 ? -6.958 -2.017 20.399 1.00 86.31 79 VAL A C 1
ATOM 651 O O . VAL A 1 79 ? -6.225 -1.040 20.502 1.00 86.31 79 VAL A O 1
ATOM 654 N N . ASP A 1 80 ? -8.255 -1.973 20.710 1.00 86.12 80 ASP A N 1
ATOM 655 C CA . ASP A 1 80 ? -8.937 -0.741 21.126 1.00 86.12 80 ASP A CA 1
ATOM 656 C C . ASP A 1 80 ? -8.387 -0.214 22.462 1.00 86.12 80 ASP A C 1
ATOM 658 O O . ASP A 1 80 ? -8.386 0.991 22.682 1.00 86.12 80 ASP A O 1
ATOM 662 N N . GLY A 1 81 ? -7.887 -1.089 23.345 1.00 88.12 81 GLY A N 1
ATOM 663 C CA . GLY A 1 81 ? -7.232 -0.680 24.590 1.00 88.12 81 GLY A CA 1
ATOM 664 C C . GLY A 1 81 ? -5.799 -0.181 24.385 1.00 88.12 81 GLY A C 1
ATOM 665 O O . GLY A 1 81 ? -5.418 0.851 24.931 1.00 88.12 81 GLY A O 1
ATOM 666 N N . LYS A 1 82 ? -4.994 -0.897 23.589 1.00 89.12 82 LYS A N 1
ATOM 667 C CA . LYS A 1 82 ? -3.564 -0.593 23.399 1.00 89.12 82 LYS A CA 1
ATOM 668 C C . LYS A 1 82 ? -3.303 0.520 22.380 1.00 89.12 82 LYS A C 1
ATOM 670 O O . LYS A 1 82 ? -2.324 1.247 22.522 1.00 89.12 82 LYS A O 1
ATOM 675 N N . PHE A 1 83 ? -4.150 0.639 21.358 1.00 89.56 83 PHE A N 1
ATOM 676 C CA . PHE A 1 83 ? -3.950 1.520 20.202 1.00 89.56 83 PHE A CA 1
ATOM 677 C C . PHE A 1 83 ? -5.049 2.586 20.036 1.00 89.56 83 PHE A C 1
ATOM 679 O O . PHE A 1 83 ? -5.272 3.097 18.936 1.00 89.56 83 PHE A O 1
ATOM 686 N N . ALA A 1 84 ? -5.747 2.929 21.124 1.00 88.56 84 ALA A N 1
ATOM 687 C CA . ALA A 1 84 ? -6.868 3.871 21.116 1.00 88.56 84 ALA A CA 1
ATOM 688 C C . ALA A 1 84 ? -6.524 5.217 20.451 1.00 88.56 84 ALA A C 1
ATOM 690 O O . ALA A 1 84 ? -7.278 5.716 19.615 1.00 88.56 84 ALA A O 1
ATOM 691 N N . GLU A 1 85 ? -5.377 5.802 20.804 1.00 88.88 85 GLU A N 1
ATOM 692 C CA . GLU A 1 85 ? -4.957 7.118 20.307 1.00 88.88 85 GLU A CA 1
ATOM 693 C C . GLU A 1 85 ? -4.601 7.080 18.816 1.00 88.88 85 GLU A C 1
ATOM 695 O O . GLU A 1 85 ? -5.039 7.934 18.042 1.00 88.88 85 GLU A O 1
ATOM 700 N N . GLN A 1 86 ? -3.899 6.036 18.372 1.00 88.81 86 GLN A N 1
ATOM 701 C CA . GLN A 1 86 ? -3.584 5.807 16.962 1.00 88.81 86 GLN A CA 1
ATOM 702 C C . GLN A 1 86 ? -4.870 5.649 16.146 1.00 88.81 86 GLN A C 1
ATOM 704 O O . GLN A 1 86 ? -4.988 6.210 15.057 1.00 88.81 86 GLN A O 1
ATOM 709 N N . PHE A 1 87 ? -5.865 4.944 16.687 1.00 90.25 87 PHE A N 1
ATOM 710 C CA . PHE A 1 87 ? -7.156 4.742 16.034 1.00 90.25 87 PHE A CA 1
ATOM 711 C C . PHE A 1 87 ? -7.968 6.036 15.955 1.00 90.25 87 PHE A C 1
ATOM 713 O O . PHE A 1 87 ? -8.603 6.285 14.931 1.00 90.25 87 PHE A O 1
ATOM 720 N N . LYS A 1 88 ? -7.920 6.901 16.976 1.00 89.81 88 LYS A N 1
ATOM 721 C CA . LYS A 1 88 ? -8.535 8.240 16.919 1.00 89.81 88 LYS A CA 1
ATOM 722 C C . LYS A 1 88 ? -7.918 9.092 15.811 1.00 89.81 88 LYS A C 1
ATOM 724 O O . LYS A 1 88 ? -8.650 9.677 15.010 1.00 89.81 88 LYS A O 1
ATOM 729 N N . ILE A 1 89 ? -6.586 9.123 15.729 1.00 89.38 89 ILE A N 1
ATOM 730 C CA . ILE A 1 89 ? -5.862 9.850 14.676 1.00 89.38 89 ILE A CA 1
ATOM 731 C C . ILE A 1 89 ? -6.238 9.290 13.302 1.00 89.38 89 ILE A C 1
ATOM 733 O O . ILE A 1 89 ? -6.580 10.058 12.403 1.00 89.38 89 ILE A O 1
ATOM 737 N N . PHE A 1 90 ? -6.254 7.965 13.148 1.00 91.75 90 PHE A N 1
ATOM 738 C CA . PHE A 1 90 ? -6.605 7.320 11.886 1.00 91.75 90 PHE A CA 1
ATOM 739 C C . PHE A 1 90 ? -8.060 7.580 11.486 1.00 91.75 90 PHE A C 1
ATOM 741 O O . PHE A 1 90 ? -8.344 7.842 10.325 1.00 91.75 90 PHE A O 1
ATOM 748 N N . ARG A 1 91 ? -9.009 7.579 12.424 1.00 88.69 91 ARG A N 1
ATOM 749 C CA . ARG A 1 91 ? -10.410 7.913 12.116 1.00 88.69 91 ARG A CA 1
ATOM 750 C C . ARG A 1 91 ? -10.558 9.348 11.605 1.00 88.69 91 ARG A C 1
ATOM 752 O O . ARG A 1 91 ? -11.377 9.590 10.723 1.00 88.69 91 ARG A O 1
ATOM 759 N N . LYS A 1 92 ? -9.749 10.285 12.112 1.00 92.00 92 LYS A N 1
ATOM 760 C CA . LYS A 1 92 ? -9.774 11.696 11.696 1.00 92.00 92 LYS A CA 1
ATOM 761 C C . LYS A 1 92 ? -9.010 11.956 10.390 1.00 92.00 92 LYS A C 1
ATOM 763 O O . LYS A 1 92 ? -9.494 12.706 9.548 1.00 92.00 92 LYS A O 1
ATOM 768 N N . TYR A 1 93 ? -7.844 11.336 10.211 1.00 93.50 93 TYR A N 1
ATOM 769 C CA . TYR A 1 93 ? -6.909 11.609 9.107 1.00 93.50 93 TYR A CA 1
ATOM 770 C C . TYR A 1 93 ? -6.647 10.406 8.191 1.00 93.50 93 TYR A C 1
ATOM 772 O O . TYR A 1 93 ? -5.707 10.430 7.403 1.00 93.50 93 TYR A O 1
ATOM 780 N N . GLY A 1 94 ? -7.462 9.352 8.255 1.00 89.62 94 GLY A N 1
ATOM 781 C CA . GLY A 1 94 ? -7.165 8.049 7.648 1.00 89.62 94 GLY A CA 1
ATOM 782 C C . GLY A 1 94 ? -6.851 8.108 6.161 1.00 89.62 94 GLY A C 1
ATOM 783 O O . GLY A 1 94 ? -5.894 7.486 5.723 1.00 89.62 94 GLY A O 1
ATOM 784 N N . GLY A 1 95 ? -7.570 8.936 5.397 1.00 92.25 95 GLY A N 1
ATOM 785 C CA . GLY A 1 95 ? -7.271 9.133 3.975 1.00 92.25 95 GLY A CA 1
ATOM 786 C C . GLY A 1 95 ? -5.868 9.701 3.739 1.00 92.25 95 GLY A C 1
ATOM 787 O O . GLY A 1 95 ? -5.146 9.222 2.876 1.00 92.25 95 GLY A O 1
ATOM 788 N N . LEU A 1 96 ? -5.435 10.666 4.550 1.00 92.94 96 LEU A N 1
ATOM 789 C CA . LEU A 1 96 ? -4.098 11.251 4.451 1.00 92.94 96 LEU A CA 1
ATOM 790 C C . LEU A 1 96 ? -3.015 10.263 4.911 1.00 92.94 96 LEU A C 1
ATOM 792 O O . LEU A 1 96 ? -1.979 10.155 4.265 1.00 92.94 96 LEU A O 1
ATOM 796 N N . VAL A 1 97 ? -3.276 9.486 5.967 1.00 92.06 97 VAL A N 1
ATOM 797 C CA . VAL A 1 97 ? -2.359 8.431 6.439 1.00 92.06 97 VAL A CA 1
ATOM 798 C C . VAL A 1 97 ? -2.163 7.353 5.370 1.00 92.06 97 VAL A C 1
ATOM 800 O O . VAL A 1 97 ? -1.026 6.999 5.060 1.00 92.06 97 VAL A O 1
ATOM 803 N N . ILE A 1 98 ? -3.253 6.873 4.761 1.00 93.19 98 ILE A N 1
ATOM 804 C CA . ILE A 1 98 ? -3.202 5.893 3.667 1.00 93.19 98 ILE A CA 1
ATOM 805 C C . ILE A 1 98 ? -2.443 6.490 2.477 1.00 93.19 98 ILE A C 1
ATOM 807 O O . ILE A 1 98 ? -1.523 5.853 1.970 1.00 93.19 98 ILE A O 1
ATOM 811 N N . PHE A 1 99 ? -2.764 7.723 2.076 1.00 93.12 99 PHE A N 1
ATOM 812 C CA . PHE A 1 99 ? -2.111 8.392 0.950 1.00 93.12 99 PHE A CA 1
ATOM 813 C C . PHE A 1 99 ? -0.596 8.512 1.146 1.00 93.12 99 PHE A C 1
ATOM 815 O O . PHE A 1 99 ? 0.170 8.119 0.266 1.00 93.12 99 PHE A O 1
ATOM 822 N N . ILE A 1 100 ? -0.163 9.001 2.314 1.00 90.88 100 ILE A N 1
ATOM 823 C CA . ILE A 1 100 ? 1.258 9.137 2.648 1.00 90.88 100 ILE A CA 1
ATOM 824 C C . ILE A 1 100 ? 1.923 7.767 2.640 1.00 90.88 100 ILE A C 1
ATOM 826 O O . ILE A 1 100 ? 2.969 7.618 2.016 1.00 90.88 100 ILE A O 1
ATOM 830 N N . SER A 1 101 ? 1.317 6.755 3.267 1.00 87.81 101 SER A N 1
ATOM 831 C CA . SER A 1 101 ? 1.888 5.403 3.299 1.00 87.81 101 SER A CA 1
ATOM 832 C C . SER A 1 101 ? 2.031 4.769 1.914 1.00 87.81 101 SER A C 1
ATOM 834 O O . SER A 1 101 ? 2.971 4.024 1.673 1.00 87.81 101 SER A O 1
ATOM 836 N N . ALA A 1 102 ? 1.123 5.082 0.989 1.00 87.06 102 ALA A N 1
ATOM 837 C CA . ALA A 1 102 ? 1.158 4.564 -0.371 1.00 87.06 102 ALA A CA 1
ATOM 838 C C . ALA A 1 102 ? 2.242 5.235 -1.227 1.00 87.06 102 ALA A C 1
ATOM 840 O O . ALA A 1 102 ? 2.795 4.595 -2.122 1.00 87.06 102 ALA A O 1
ATOM 841 N N . LEU A 1 103 ? 2.542 6.511 -0.957 1.00 85.88 103 LEU A N 1
ATOM 842 C CA . LEU A 1 103 ? 3.511 7.301 -1.719 1.00 85.88 103 LEU A CA 1
ATOM 843 C C . LEU A 1 103 ? 4.939 7.193 -1.164 1.00 85.88 103 LEU A C 1
ATOM 845 O O . LEU A 1 103 ? 5.906 7.201 -1.922 1.00 85.88 103 LEU A O 1
ATOM 849 N N . THR A 1 104 ? 5.074 7.089 0.155 1.00 82.38 104 THR A N 1
ATOM 850 C CA . THR A 1 104 ? 6.363 6.948 0.848 1.00 82.38 104 THR A CA 1
ATOM 851 C C . THR A 1 104 ? 6.829 5.491 0.868 1.00 82.38 104 THR A C 1
ATOM 853 O O . THR A 1 104 ? 6.010 4.591 0.687 1.00 82.38 104 THR A O 1
ATOM 856 N N . PRO A 1 105 ? 8.120 5.212 1.144 1.00 72.31 105 PRO A N 1
ATOM 857 C CA . PRO A 1 105 ? 8.617 3.852 1.369 1.00 72.31 105 PRO A CA 1
ATOM 858 C C . PRO A 1 105 ? 8.098 3.195 2.659 1.00 72.31 105 PRO A C 1
ATOM 860 O O . PRO A 1 105 ? 8.618 2.162 3.069 1.00 72.31 105 PRO A O 1
ATOM 863 N N . LEU A 1 106 ? 7.070 3.763 3.295 1.00 76.31 106 LEU A N 1
ATOM 864 C CA . LEU A 1 106 ? 6.384 3.139 4.416 1.00 76.31 106 LEU A CA 1
ATOM 865 C C . LEU A 1 106 ? 5.606 1.893 3.956 1.00 76.31 106 LEU A C 1
ATOM 867 O O . LEU A 1 106 ? 5.129 1.826 2.818 1.00 76.31 106 LEU A O 1
ATOM 871 N N . PRO A 1 107 ? 5.446 0.901 4.845 1.00 79.81 107 PRO A N 1
ATOM 872 C CA . PRO A 1 107 ? 4.752 -0.328 4.513 1.00 79.81 107 PRO A CA 1
ATOM 873 C C . PRO A 1 107 ? 3.249 -0.043 4.390 1.00 79.81 107 PRO A C 1
ATOM 875 O O . PRO A 1 107 ? 2.559 0.264 5.364 1.00 79.81 107 PRO A O 1
ATOM 878 N N . PHE A 1 108 ? 2.725 -0.150 3.172 1.00 85.75 108 PHE A N 1
ATOM 879 C CA . PHE A 1 108 ? 1.312 0.103 2.874 1.00 85.75 108 PHE A CA 1
ATOM 880 C C . PHE A 1 108 ? 0.375 -0.963 3.461 1.00 85.75 108 PHE A C 1
ATOM 882 O O . PHE A 1 108 ? -0.767 -0.677 3.829 1.00 85.75 108 PHE A O 1
ATOM 889 N N . SER A 1 109 ? 0.851 -2.204 3.564 1.00 88.19 109 SER A N 1
ATOM 890 C CA . SER A 1 109 ? 0.039 -3.335 4.011 1.00 88.19 109 SER A CA 1
ATOM 891 C C . SER A 1 109 ? -0.426 -3.234 5.467 1.00 88.19 109 SER A C 1
ATOM 893 O O . SER A 1 109 ? -1.638 -3.280 5.691 1.00 88.19 109 SER A O 1
ATOM 895 N N . PRO A 1 110 ? 0.451 -2.968 6.460 1.00 89.00 110 PRO A N 1
ATOM 896 C CA . PRO A 1 110 ? 0.017 -2.714 7.834 1.00 89.00 110 PRO A CA 1
ATOM 897 C C . PRO A 1 110 ? -0.967 -1.547 7.944 1.00 89.00 110 PRO A C 1
ATOM 899 O O . PRO A 1 110 ? -1.943 -1.631 8.686 1.00 89.00 110 PRO A O 1
ATOM 902 N N . ILE A 1 111 ? -0.757 -0.474 7.174 1.00 91.62 111 ILE A N 1
ATOM 903 C CA . ILE A 1 111 ? -1.669 0.678 7.149 1.00 91.62 111 ILE A CA 1
ATOM 904 C C . ILE A 1 111 ? -3.039 0.286 6.590 1.00 91.62 111 ILE A C 1
ATOM 906 O O . ILE A 1 111 ? -4.060 0.726 7.114 1.00 91.62 111 ILE A O 1
ATOM 910 N N . SER A 1 112 ? -3.077 -0.591 5.590 1.00 93.25 112 SER A N 1
ATOM 911 C CA . SER A 1 112 ? -4.321 -1.139 5.043 1.00 93.25 112 SER A CA 1
ATOM 912 C C . SER A 1 112 ? -5.049 -2.027 6.055 1.00 93.25 112 SER A C 1
ATOM 914 O O . SER A 1 112 ? -6.259 -1.887 6.213 1.00 93.25 112 SER A O 1
ATOM 916 N N . VAL A 1 113 ? -4.326 -2.865 6.811 1.00 92.75 113 VAL A N 1
ATOM 917 C CA . VAL A 1 113 ? -4.900 -3.641 7.928 1.00 92.75 113 VAL A CA 1
ATOM 918 C C . VAL A 1 113 ? -5.507 -2.709 8.977 1.00 92.75 113 VAL A C 1
ATOM 920 O O . VAL A 1 113 ? -6.652 -2.905 9.379 1.00 92.75 113 VAL A O 1
ATOM 923 N N . VAL A 1 114 ? -4.782 -1.668 9.395 1.00 92.69 114 VAL A N 1
ATOM 924 C CA . VAL A 1 114 ? -5.289 -0.680 10.363 1.00 92.69 114 VAL A CA 1
ATOM 925 C C . VAL A 1 114 ? -6.516 0.046 9.812 1.00 92.69 114 VAL A C 1
ATOM 927 O O . VAL A 1 114 ? -7.500 0.192 10.534 1.00 92.69 114 VAL A O 1
ATOM 930 N N . ALA A 1 115 ? -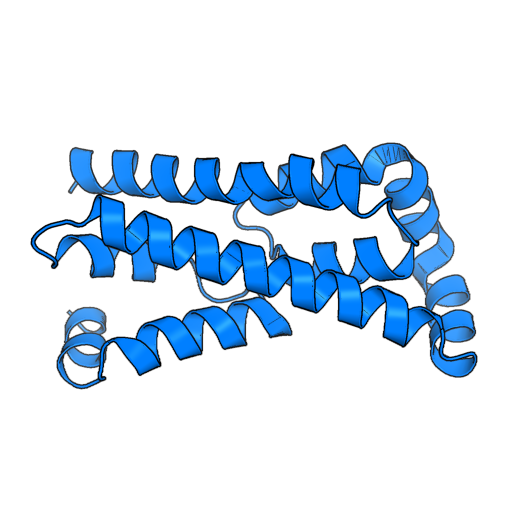6.504 0.437 8.534 1.00 94.12 115 ALA A N 1
ATOM 931 C CA . ALA A 1 115 ? -7.656 1.043 7.868 1.00 94.12 115 ALA A CA 1
ATOM 932 C C . ALA A 1 115 ? -8.891 0.130 7.912 1.00 94.12 115 ALA A C 1
ATOM 934 O O . ALA A 1 115 ? -9.995 0.613 8.160 1.00 94.12 115 ALA A O 1
ATOM 935 N N . GLY A 1 116 ? -8.701 -1.178 7.722 1.00 93.38 116 GLY A N 1
ATOM 936 C CA . GLY A 1 116 ? -9.753 -2.180 7.881 1.00 93.38 116 GLY A CA 1
ATOM 937 C C . GLY A 1 116 ? -10.235 -2.314 9.325 1.00 93.38 116 GLY A C 1
ATOM 938 O O . GLY A 1 116 ? -11.436 -2.372 9.564 1.00 93.38 116 GLY A O 1
ATOM 939 N N . MET A 1 117 ? -9.318 -2.306 10.297 1.00 93.00 117 MET A N 1
ATOM 940 C CA . MET A 1 117 ? -9.650 -2.416 11.725 1.00 93.00 117 MET A CA 1
ATOM 941 C C . MET A 1 117 ? -10.446 -1.223 12.263 1.00 93.00 117 MET A C 1
ATOM 943 O O . MET A 1 117 ? -11.212 -1.377 13.208 1.00 93.00 117 MET A O 1
ATOM 947 N N . VAL A 1 118 ? -10.262 -0.024 11.706 1.00 92.81 118 VAL A N 1
ATOM 948 C CA . VAL A 1 118 ? -11.033 1.164 12.112 1.00 92.81 118 VAL A CA 1
ATOM 949 C C . VAL A 1 118 ? -12.326 1.353 11.315 1.00 92.81 118 VAL A C 1
ATOM 951 O O . VAL A 1 118 ? -12.969 2.394 11.473 1.00 92.81 118 VAL A O 1
ATOM 954 N N . ASP A 1 119 ? -12.694 0.385 10.470 1.00 91.19 119 ASP A N 1
ATOM 955 C CA . ASP A 1 119 ? -13.821 0.456 9.533 1.00 91.19 119 ASP A CA 1
ATOM 956 C C . ASP A 1 119 ? -13.755 1.691 8.616 1.00 91.19 119 ASP A C 1
ATOM 958 O O . ASP A 1 119 ? -14.748 2.389 8.385 1.00 91.19 119 ASP A O 1
ATOM 962 N N . TYR A 1 120 ? -12.566 2.008 8.089 1.00 93.75 120 TYR A N 1
ATOM 963 C CA . TYR A 1 120 ? -12.428 3.107 7.135 1.00 93.75 120 TYR A CA 1
ATOM 964 C C . TYR A 1 120 ? -13.243 2.803 5.861 1.00 93.75 120 TYR A C 1
ATOM 966 O O . TYR A 1 120 ? -13.121 1.698 5.330 1.00 93.75 120 TYR A O 1
ATOM 974 N N . PRO A 1 121 ? -14.041 3.751 5.323 1.00 94.38 121 PRO A N 1
ATOM 975 C CA . PRO A 1 121 ? -14.961 3.469 4.221 1.00 94.38 121 PRO A CA 1
ATOM 976 C C . PRO A 1 121 ? -14.258 2.865 3.002 1.00 94.38 121 PRO A C 1
ATOM 978 O O . PRO A 1 121 ? -13.386 3.506 2.411 1.00 94.38 121 PRO A O 1
ATOM 981 N N . PHE A 1 122 ? -14.682 1.667 2.588 1.00 93.62 122 PHE A N 1
ATOM 982 C CA . PHE A 1 122 ? -14.018 0.895 1.533 1.00 93.62 122 PHE A CA 1
ATOM 983 C C . PHE A 1 122 ? -13.850 1.681 0.226 1.00 93.62 122 PHE A C 1
ATOM 985 O O . PHE A 1 122 ? -12.757 1.738 -0.324 1.00 93.62 122 PHE A O 1
ATOM 992 N N . GLY A 1 123 ? -14.891 2.385 -0.232 1.00 94.62 123 GLY A N 1
ATOM 993 C CA . GLY A 1 123 ? -14.803 3.207 -1.446 1.00 94.62 123 GLY A CA 1
ATOM 994 C C . GLY A 1 123 ? -13.755 4.323 -1.348 1.00 94.62 123 GLY A C 1
ATOM 995 O O . GLY A 1 123 ? -13.005 4.552 -2.292 1.00 94.62 123 GLY A O 1
ATOM 996 N N . LYS A 1 124 ? -13.634 4.978 -0.183 1.00 94.50 124 LYS A N 1
ATOM 997 C CA . LYS A 1 124 ? -12.589 5.990 0.043 1.00 94.50 124 LYS A CA 1
ATOM 998 C C . LYS A 1 124 ? -11.206 5.348 0.106 1.00 94.50 124 LYS A C 1
ATOM 1000 O O . LYS A 1 124 ? -10.264 5.911 -0.439 1.00 94.50 124 LYS A O 1
ATOM 1005 N N . TYR A 1 125 ? -11.089 4.178 0.738 1.00 95.75 125 TYR A N 1
ATOM 1006 C CA . TYR A 1 125 ? -9.842 3.416 0.773 1.00 95.75 125 TYR A CA 1
ATOM 1007 C C . TYR A 1 125 ? -9.370 3.101 -0.646 1.00 95.75 125 TYR A C 1
ATOM 1009 O O . TYR A 1 125 ? -8.236 3.424 -0.980 1.00 95.75 125 TYR A O 1
ATOM 1017 N N . LEU A 1 126 ? -10.252 2.559 -1.493 1.00 95.25 126 LEU A N 1
ATOM 1018 C CA . LEU A 1 126 ? -9.936 2.215 -2.878 1.00 95.25 126 LEU A CA 1
ATOM 1019 C C . LEU A 1 126 ? -9.429 3.419 -3.668 1.00 95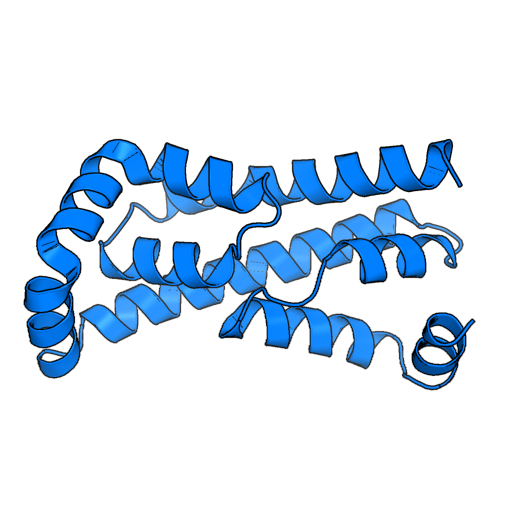.25 126 LEU A C 1
ATOM 1021 O O . LEU A 1 126 ? -8.420 3.290 -4.356 1.00 95.25 126 LEU A O 1
ATOM 1025 N N . LEU A 1 127 ? -10.097 4.571 -3.547 1.00 95.50 127 LEU A N 1
ATOM 1026 C CA . LEU A 1 127 ? -9.698 5.803 -4.232 1.00 95.50 127 LEU A CA 1
ATOM 1027 C C . LEU A 1 127 ? -8.327 6.295 -3.774 1.00 95.50 127 LEU A C 1
ATOM 1029 O O . LEU A 1 127 ? -7.489 6.636 -4.602 1.00 95.50 127 LEU A O 1
ATOM 1033 N N . VAL A 1 128 ? -8.078 6.321 -2.465 1.00 94.38 128 VAL A N 1
ATOM 1034 C CA . VAL A 1 128 ? -6.793 6.786 -1.934 1.00 94.38 128 VAL A CA 1
ATOM 1035 C C . VAL A 1 128 ? -5.676 5.801 -2.272 1.00 94.38 128 VAL A C 1
ATOM 1037 O O . VAL A 1 128 ? -4.595 6.223 -2.665 1.00 94.38 128 VAL A O 1
ATOM 1040 N N . ALA A 1 129 ? -5.938 4.498 -2.181 1.00 93.69 129 ALA A N 1
ATOM 1041 C CA . ALA A 1 129 ? -4.990 3.440 -2.507 1.00 93.69 129 ALA A CA 1
ATOM 1042 C C . ALA A 1 129 ? -4.524 3.480 -3.975 1.00 93.69 129 ALA A C 1
ATOM 1044 O O . ALA A 1 129 ? -3.456 2.952 -4.280 1.00 93.69 129 ALA A O 1
ATOM 1045 N N . LEU A 1 130 ? -5.262 4.138 -4.883 1.00 94.50 130 LEU A N 1
ATOM 1046 C CA . LEU A 1 130 ? -4.809 4.357 -6.262 1.00 94.50 130 LEU A CA 1
ATOM 1047 C C . LEU A 1 130 ? -3.521 5.186 -6.337 1.00 94.50 130 LEU A C 1
ATOM 1049 O O . LEU A 1 130 ? -2.773 5.048 -7.304 1.00 94.50 130 LEU A O 1
ATOM 1053 N N . SER A 1 131 ? -3.199 5.987 -5.313 1.00 92.62 131 SER A N 1
ATOM 1054 C CA . SER A 1 131 ? -1.908 6.687 -5.242 1.00 92.62 131 SER A CA 1
ATOM 1055 C C . SER A 1 131 ? -0.710 5.730 -5.256 1.00 92.62 131 SER A C 1
ATOM 1057 O O . SER A 1 131 ? 0.408 6.135 -5.572 1.00 92.62 131 SER A O 1
ATOM 1059 N N . ARG A 1 132 ? -0.934 4.434 -5.009 1.00 89.94 132 ARG A N 1
ATOM 1060 C CA . ARG A 1 132 ? 0.076 3.392 -5.168 1.00 89.94 132 ARG A CA 1
ATOM 1061 C C . ARG A 1 132 ? 0.564 3.253 -6.608 1.00 89.94 132 ARG A C 1
ATOM 1063 O O . ARG A 1 132 ? 1.763 3.109 -6.823 1.00 89.94 132 ARG A O 1
ATOM 1070 N N . PHE A 1 133 ? -0.328 3.369 -7.592 1.00 91.75 133 PHE A N 1
ATOM 1071 C CA . PHE A 1 133 ? 0.072 3.379 -9.002 1.00 91.75 133 PHE A CA 1
ATOM 1072 C C . PHE A 1 133 ? 0.996 4.562 -9.282 1.00 91.75 133 PHE A C 1
ATOM 1074 O O . PHE A 1 133 ? 2.036 4.388 -9.911 1.00 91.75 133 PHE A O 1
ATOM 1081 N N . LEU A 1 134 ? 0.676 5.738 -8.734 1.00 91.81 134 LEU A N 1
ATOM 1082 C CA . LEU A 1 134 ? 1.516 6.921 -8.886 1.00 91.81 134 LEU A CA 1
ATOM 1083 C C . LEU A 1 134 ? 2.945 6.667 -8.386 1.00 91.81 134 LEU A C 1
ATOM 1085 O O . LEU A 1 134 ? 3.885 6.964 -9.115 1.00 91.81 134 LEU A O 1
ATOM 1089 N N . ARG A 1 135 ? 3.132 6.057 -7.206 1.00 88.44 135 ARG A N 1
ATOM 1090 C CA . ARG A 1 135 ? 4.473 5.711 -6.697 1.00 88.44 135 ARG A CA 1
ATOM 1091 C C . ARG A 1 135 ? 5.233 4.783 -7.649 1.00 88.44 135 ARG A C 1
ATOM 1093 O O . ARG A 1 135 ? 6.370 5.081 -7.999 1.00 88.44 135 ARG A O 1
ATOM 1100 N N . PHE A 1 136 ? 4.614 3.681 -8.074 1.00 89.75 136 PHE A N 1
ATOM 1101 C CA . PHE A 1 136 ? 5.261 2.689 -8.943 1.00 89.75 136 PHE A CA 1
ATOM 1102 C C . PHE A 1 136 ? 5.676 3.293 -10.290 1.00 89.75 136 PHE A C 1
ATOM 1104 O O . PHE A 1 136 ? 6.791 3.063 -10.752 1.00 89.75 136 PHE A O 1
ATOM 1111 N N . PHE A 1 137 ? 4.811 4.110 -10.896 1.00 91.38 137 PHE A N 1
ATOM 1112 C CA . PHE A 1 137 ? 5.114 4.778 -12.161 1.00 91.38 137 PHE A CA 1
ATOM 1113 C C . PHE A 1 137 ? 6.126 5.918 -12.010 1.00 91.38 137 PHE A C 1
ATOM 1115 O O . PHE A 1 137 ? 6.989 6.057 -12.874 1.00 91.38 137 PHE A O 1
ATOM 1122 N N . LEU A 1 138 ? 6.078 6.696 -10.921 1.00 90.12 138 LEU A N 1
ATOM 1123 C CA . LEU A 1 138 ? 7.101 7.706 -10.625 1.00 90.12 138 LEU A CA 1
ATOM 1124 C C . LEU A 1 138 ? 8.478 7.059 -10.479 1.00 90.12 138 LEU A C 1
ATOM 1126 O O . LEU A 1 138 ? 9.445 7.536 -11.062 1.00 90.12 138 LEU A O 1
ATOM 1130 N N . TYR A 1 139 ? 8.561 5.951 -9.745 1.00 87.50 139 TYR A N 1
ATOM 1131 C CA . TYR A 1 139 ? 9.820 5.242 -9.530 1.00 87.50 139 TYR A CA 1
ATOM 1132 C C . TYR A 1 139 ? 10.324 4.616 -10.831 1.00 87.50 139 TYR A C 1
ATOM 1134 O O . TYR A 1 139 ? 11.501 4.749 -11.147 1.00 87.50 139 TYR A O 1
ATOM 1142 N N . ALA A 1 140 ? 9.440 4.015 -11.632 1.00 88.25 140 ALA A N 1
ATOM 1143 C CA . ALA A 1 140 ? 9.802 3.518 -12.957 1.00 88.25 140 ALA A CA 1
ATOM 1144 C C . ALA A 1 140 ? 10.325 4.636 -13.866 1.00 88.25 140 ALA A C 1
ATOM 1146 O O . ALA A 1 140 ? 11.356 4.467 -14.505 1.00 88.25 140 ALA A O 1
ATOM 1147 N N . TYR A 1 141 ? 9.664 5.795 -13.891 1.00 89.19 141 TYR A N 1
ATOM 1148 C CA . TYR A 1 141 ? 10.117 6.941 -14.677 1.00 89.19 141 TYR A CA 1
ATOM 1149 C C . TYR A 1 141 ? 11.507 7.419 -14.242 1.00 89.19 141 TYR A C 1
ATOM 1151 O O . TYR A 1 141 ? 12.388 7.565 -15.086 1.00 89.19 141 TYR A O 1
ATOM 1159 N N . VAL A 1 142 ? 11.729 7.598 -12.935 1.00 87.56 142 VAL A N 1
ATOM 1160 C CA . VAL A 1 142 ? 13.031 8.024 -12.397 1.00 87.56 142 VAL A CA 1
ATOM 1161 C C . VAL A 1 142 ? 14.114 6.990 -12.704 1.00 87.56 142 VAL A C 1
ATOM 1163 O O . VAL A 1 142 ? 15.141 7.344 -13.278 1.00 87.56 142 VAL A O 1
ATOM 1166 N N . PHE A 1 143 ? 13.893 5.711 -12.393 1.00 83.62 143 PHE A N 1
ATOM 1167 C CA . PHE A 1 143 ? 14.894 4.669 -12.636 1.00 83.62 143 PHE A CA 1
ATOM 1168 C C . PHE A 1 143 ? 15.188 4.449 -14.119 1.00 83.62 143 PHE A C 1
ATOM 1170 O O . PHE A 1 143 ? 16.317 4.113 -14.456 1.00 83.62 143 PHE A O 1
ATOM 1177 N N . TYR A 1 144 ? 14.215 4.628 -15.014 1.00 84.19 144 TYR A N 1
ATOM 1178 C CA . TYR A 1 144 ? 14.433 4.418 -16.450 1.00 84.19 144 TYR A CA 1
ATOM 1179 C C . TYR A 1 144 ? 15.071 5.623 -17.144 1.00 84.19 144 TYR A C 1
ATOM 1181 O O . TYR A 1 144 ? 15.618 5.454 -18.228 1.00 84.19 144 TYR A O 1
ATOM 1189 N N . GLN A 1 145 ? 14.999 6.823 -16.557 1.00 79.62 145 GLN A N 1
ATOM 1190 C CA . GLN A 1 145 ? 15.717 7.996 -17.067 1.00 79.62 145 GLN A CA 1
ATOM 1191 C C . GLN A 1 145 ? 17.126 8.143 -16.493 1.00 79.62 145 GLN A C 1
ATOM 1193 O O . GLN A 1 145 ? 18.005 8.656 -17.179 1.00 79.62 145 GLN A O 1
ATOM 1198 N N . VAL A 1 146 ? 17.336 7.736 -15.240 1.00 70.31 146 VAL A N 1
ATOM 1199 C CA . VAL A 1 146 ? 18.636 7.861 -14.561 1.00 70.31 146 VAL A CA 1
ATOM 1200 C C . VAL A 1 146 ? 19.583 6.701 -14.896 1.00 70.31 146 VAL A C 1
ATOM 1202 O O . VAL A 1 146 ? 20.797 6.894 -14.863 1.00 70.31 146 VAL A O 1
ATOM 1205 N N . LEU A 1 147 ? 19.052 5.513 -15.209 1.00 54.59 147 LEU A N 1
ATOM 1206 C CA . LEU A 1 147 ? 19.812 4.276 -15.432 1.00 54.59 147 LEU A CA 1
ATOM 1207 C C . LEU A 1 147 ? 19.650 3.742 -16.854 1.00 54.59 147 LEU A C 1
ATOM 1209 O O . LEU A 1 147 ? 18.559 3.942 -17.431 1.00 54.59 147 LEU A O 1
#

Sequence (147 aa):
MMEELIFSHLPNWLIVGTLFISECFTGILPPDMFILWAKTFKHPYLVVFILALSSYIGGIVSWTIGTRLHHLKRVKRWVDGKFAEQFKIFRKYGGLVIFISALTPLPFSPISVVAGMVDYPFGKYLLVALSRFLRFFLYAYVFYQVL

pLDDT: mean 84.1, std 11.42, range [43.47, 95.75]